Protein AF-A0A1X7TD62-F1 (afdb_monomer_lite)

Secondary structure (DSSP, 8-state):
-HHHHHHHH---HHHHHHHHH-SS--HHHHHHHHHHHHHHHHHHHHHHHT-------------------------------------------

Foldseek 3Di:
DVLVVLLVPDPDPVLSVVSVPDPDHDPVVSVVSVVVVVVVVVVVVVVVVPDDPPPPPPPPPPDDPPDDDDDDDDDDDDDDDDDDDDDDDDDDD

Structure (mmCIF, N/CA/C/O backbone):
data_AF-A0A1X7TD62-F1
#
_entry.id   AF-A0A1X7TD62-F1
#
loop_
_atom_site.group_PDB
_atom_site.id
_atom_site.type_symbol
_atom_site.label_atom_id
_atom_site.label_alt_id
_atom_site.label_comp_id
_atom_site.label_asym_id
_atom_site.label_entity_id
_atom_site.label_seq_id
_atom_site.pdbx_PDB_ins_code
_atom_site.Cartn_x
_atom_site.Cartn_y
_atom_site.Cartn_z
_atom_site.occupancy
_atom_site.B_iso_or_equiv
_atom_site.auth_seq_id
_atom_site.auth_comp_id
_atom_site.auth_asym_id
_atom_site.auth_atom_id
_atom_site.pdbx_PDB_model_num
ATOM 1 N N . MET A 1 1 ? -16.742 -3.983 8.169 1.00 72.56 1 MET A N 1
ATOM 2 C CA . MET A 1 1 ? -17.054 -4.485 6.804 1.00 72.56 1 MET A CA 1
ATOM 3 C C . MET A 1 1 ? -16.423 -3.677 5.658 1.00 72.56 1 MET A C 1
ATOM 5 O O . MET A 1 1 ? -16.528 -4.110 4.518 1.00 72.56 1 MET A O 1
ATOM 9 N N . ILE A 1 2 ? -15.734 -2.551 5.906 1.00 87.62 2 ILE A N 1
ATOM 10 C CA . ILE A 1 2 ? -15.177 -1.711 4.823 1.00 87.62 2 ILE A CA 1
ATOM 11 C C . ILE A 1 2 ? -13.977 -2.332 4.095 1.00 87.62 2 ILE A C 1
ATOM 13 O O . ILE A 1 2 ? -13.795 -2.088 2.907 1.00 87.62 2 ILE A O 1
ATOM 17 N N . ARG A 1 3 ? -13.210 -3.197 4.774 1.00 91.75 3 ARG A N 1
ATOM 18 C CA . ARG A 1 3 ? -12.010 -3.838 4.217 1.00 91.75 3 ARG A CA 1
ATOM 19 C C . ARG A 1 3 ? -12.290 -4.568 2.910 1.00 91.75 3 ARG A C 1
ATOM 21 O O . ARG A 1 3 ? -11.608 -4.310 1.929 1.00 91.75 3 ARG A O 1
ATOM 28 N N . ASN A 1 4 ? -13.320 -5.412 2.876 1.00 90.50 4 ASN A N 1
ATOM 29 C CA . ASN A 1 4 ? -13.631 -6.183 1.674 1.00 90.50 4 ASN A CA 1
ATOM 30 C C . ASN A 1 4 ? -13.957 -5.264 0.496 1.00 90.50 4 ASN A C 1
ATOM 32 O O . ASN A 1 4 ? -13.446 -5.506 -0.585 1.00 90.50 4 ASN A O 1
ATOM 36 N N . ARG A 1 5 ? -14.714 -4.179 0.723 1.00 91.81 5 ARG A N 1
ATOM 37 C CA . ARG A 1 5 ? -15.076 -3.200 -0.317 1.00 91.81 5 ARG A CA 1
ATOM 38 C C . ARG A 1 5 ? -13.860 -2.458 -0.872 1.00 91.81 5 ARG A C 1
ATOM 40 O O . ARG A 1 5 ? -13.765 -2.265 -2.076 1.00 91.81 5 ARG A O 1
ATOM 47 N N . LEU A 1 6 ? -12.929 -2.067 -0.001 1.00 92.62 6 LEU A N 1
ATOM 48 C CA . LEU A 1 6 ? -11.692 -1.398 -0.410 1.00 92.62 6 LEU A CA 1
ATOM 49 C C . LEU A 1 6 ? -10.771 -2.347 -1.181 1.00 92.62 6 LEU A C 1
ATOM 51 O O . LEU A 1 6 ? -10.263 -1.989 -2.233 1.00 92.62 6 LEU A O 1
ATOM 55 N N . VAL A 1 7 ? -10.590 -3.573 -0.689 1.00 92.75 7 VAL A N 1
ATOM 56 C CA . VAL A 1 7 ? -9.697 -4.556 -1.313 1.00 92.75 7 VAL A CA 1
ATOM 57 C C . VAL A 1 7 ? -10.253 -5.037 -2.655 1.00 92.75 7 VAL A C 1
ATOM 59 O O . VAL A 1 7 ? -9.499 -5.112 -3.618 1.00 92.75 7 VAL A O 1
ATOM 62 N N . CYS A 1 8 ? -11.555 -5.331 -2.758 1.00 91.56 8 CYS A N 1
ATOM 63 C CA . CYS A 1 8 ? -12.145 -5.788 -4.020 1.00 91.56 8 CYS A CA 1
ATOM 64 C C . CYS A 1 8 ? -12.296 -4.672 -5.065 1.00 91.56 8 CYS A C 1
ATOM 66 O O . CYS A 1 8 ? -12.395 -4.978 -6.246 1.00 91.56 8 CYS A O 1
ATOM 68 N N . GLY A 1 9 ? -12.320 -3.400 -4.648 1.00 91.38 9 GLY A N 1
ATOM 69 C CA . GLY A 1 9 ? -12.380 -2.247 -5.552 1.00 91.38 9 GLY A CA 1
ATOM 70 C C . GLY A 1 9 ? -11.023 -1.795 -6.103 1.00 91.38 9 GLY A C 1
ATOM 71 O O . GLY A 1 9 ? -10.984 -0.958 -6.999 1.00 91.38 9 GLY A O 1
ATOM 72 N N . VAL A 1 10 ? -9.911 -2.318 -5.581 1.00 93.12 10 VAL A N 1
ATOM 73 C CA . VAL A 1 10 ? -8.552 -1.983 -6.028 1.00 93.12 10 VAL A CA 1
ATOM 74 C C . VAL A 1 10 ? -8.037 -3.100 -6.926 1.00 93.12 10 VAL A C 1
ATOM 76 O O . VAL A 1 10 ? -8.047 -4.250 -6.509 1.00 93.12 10 VAL A O 1
ATOM 79 N N . ASN A 1 11 ? -7.530 -2.792 -8.122 1.00 94.00 11 ASN A N 1
ATOM 80 C CA . ASN A 1 11 ? -7.004 -3.815 -9.043 1.00 94.00 11 ASN A CA 1
ATOM 81 C C . ASN A 1 11 ? -5.561 -4.250 -8.727 1.00 94.00 11 ASN A C 1
ATOM 83 O O . ASN A 1 11 ? -5.168 -5.371 -9.047 1.00 94.00 11 ASN A O 1
ATOM 87 N N . ASP A 1 12 ? -4.771 -3.391 -8.082 1.00 94.12 12 ASP A N 1
ATOM 88 C CA . ASP A 1 12 ? -3.367 -3.668 -7.774 1.00 94.12 12 ASP A CA 1
ATOM 89 C C . ASP A 1 12 ? -3.224 -4.695 -6.635 1.00 94.12 12 ASP A C 1
ATOM 91 O O . ASP A 1 12 ? -3.650 -4.469 -5.498 1.00 94.12 12 ASP A O 1
ATOM 95 N N . ARG A 1 13 ? -2.582 -5.834 -6.925 1.00 94.00 13 ARG A N 1
ATOM 96 C CA . ARG A 1 13 ? -2.387 -6.932 -5.960 1.00 94.00 13 ARG A CA 1
ATOM 97 C C . ARG A 1 13 ? -1.458 -6.572 -4.802 1.00 94.00 13 ARG A C 1
ATOM 99 O O . ARG A 1 13 ? -1.624 -7.100 -3.702 1.00 94.00 13 ARG A O 1
ATOM 106 N N . THR A 1 14 ? -0.494 -5.694 -5.031 1.00 94.62 14 THR A N 1
ATOM 107 C CA . THR A 1 14 ? 0.454 -5.209 -4.024 1.00 94.62 14 THR A CA 1
ATOM 108 C C . THR A 1 14 ? -0.272 -4.338 -3.011 1.00 94.62 14 THR A C 1
ATOM 110 O O . THR A 1 14 ? -0.146 -4.556 -1.802 1.00 94.62 14 THR A O 1
ATOM 113 N N . ILE A 1 15 ? -1.108 -3.418 -3.502 1.00 95.25 15 ILE A N 1
ATOM 114 C CA . ILE A 1 15 ? -1.957 -2.571 -2.661 1.00 95.25 15 ILE A CA 1
ATOM 115 C C . ILE A 1 15 ? -2.980 -3.435 -1.914 1.00 95.25 15 ILE A C 1
ATOM 117 O O . ILE A 1 15 ? -3.080 -3.323 -0.694 1.00 95.25 15 ILE A O 1
ATOM 121 N N . GLN A 1 16 ? -3.673 -4.364 -2.587 1.00 95.50 16 GLN A N 1
ATOM 122 C CA . GLN A 1 16 ? -4.597 -5.306 -1.933 1.00 95.50 16 GLN A CA 1
ATOM 123 C C . GLN A 1 16 ? -3.926 -6.055 -0.775 1.00 95.50 16 GLN A C 1
ATOM 125 O O . GLN A 1 16 ? -4.474 -6.129 0.326 1.00 95.50 16 GLN A O 1
ATOM 130 N N . ARG A 1 17 ? -2.718 -6.587 -1.003 1.00 95.44 17 ARG A N 1
ATOM 131 C CA . ARG A 1 17 ? -1.957 -7.310 0.020 1.00 95.44 17 ARG A CA 1
ATOM 132 C C . ARG A 1 17 ? -1.605 -6.404 1.200 1.00 95.44 17 ARG A C 1
ATOM 134 O O . ARG A 1 17 ? -1.765 -6.831 2.340 1.00 95.44 17 ARG A O 1
ATOM 141 N N . ARG A 1 18 ? -1.171 -5.164 0.950 1.00 94.56 18 ARG A N 1
ATOM 142 C CA . ARG A 1 18 ? -0.881 -4.184 2.010 1.00 94.56 18 ARG A CA 1
ATOM 143 C C . ARG A 1 18 ? -2.124 -3.815 2.819 1.00 94.56 18 ARG A C 1
ATOM 145 O O . ARG A 1 18 ? -2.055 -3.792 4.040 1.00 94.56 18 ARG A O 1
ATOM 152 N N . LEU A 1 19 ? -3.270 -3.614 2.171 1.00 94.81 19 LEU A N 1
ATOM 153 C CA . LEU A 1 19 ? -4.537 -3.327 2.854 1.00 94.81 19 LEU A CA 1
ATOM 154 C C . LEU A 1 19 ? -5.016 -4.497 3.732 1.00 94.81 19 LEU A C 1
ATOM 156 O O . LEU A 1 19 ? -5.600 -4.274 4.792 1.00 94.81 19 LEU A O 1
ATOM 160 N N . LEU A 1 20 ? -4.779 -5.742 3.306 1.00 94.44 20 LEU A N 1
ATOM 161 C CA . LEU A 1 20 ? -5.124 -6.943 4.077 1.00 94.44 20 LEU A CA 1
ATOM 162 C C . LEU A 1 20 ? -4.207 -7.175 5.285 1.00 94.44 20 LEU A C 1
ATOM 164 O O . LEU A 1 20 ? -4.649 -7.779 6.259 1.00 94.44 20 LEU A O 1
ATOM 168 N N . GLN A 1 21 ? -2.959 -6.702 5.231 1.00 93.81 21 GLN A N 1
ATOM 169 C CA . GLN A 1 21 ? -2.015 -6.782 6.352 1.00 93.81 21 GLN A CA 1
ATOM 170 C C . GLN A 1 21 ? -2.386 -5.839 7.503 1.00 93.81 21 GLN A C 1
ATOM 172 O O . GLN A 1 21 ? -1.977 -6.078 8.637 1.00 93.81 21 GLN A O 1
ATOM 177 N N . GLU A 1 22 ? -3.167 -4.791 7.235 1.00 92.56 22 GLU A N 1
ATOM 178 C CA . GLU A 1 22 ? -3.456 -3.772 8.236 1.00 92.56 22 GLU A CA 1
ATOM 179 C C . GLU A 1 22 ? -4.544 -4.217 9.228 1.00 92.56 22 GLU A C 1
ATOM 181 O O . GLU A 1 22 ? -5.698 -4.502 8.862 1.00 92.56 22 GLU A O 1
ATOM 186 N N . SER A 1 23 ? -4.180 -4.245 10.515 1.00 91.12 23 SER A N 1
ATOM 187 C CA . SER A 1 23 ? -5.029 -4.743 11.607 1.00 91.12 23 SER A CA 1
ATOM 188 C C . SER A 1 23 ? -6.295 -3.895 11.775 1.00 91.12 23 SER A C 1
ATOM 190 O O . SER A 1 23 ? -7.413 -4.427 11.774 1.00 91.12 23 SER A O 1
ATOM 192 N N . LYS A 1 24 ? -6.135 -2.567 11.801 1.00 91.31 24 LYS A N 1
ATOM 193 C CA . LYS A 1 24 ? -7.218 -1.580 11.796 1.00 91.31 24 LYS A CA 1
ATOM 194 C C . LYS A 1 24 ? -7.197 -0.791 10.490 1.00 91.31 24 LYS A C 1
ATOM 196 O O . LYS A 1 24 ? -6.407 0.131 10.305 1.00 91.31 24 LYS A O 1
ATOM 201 N N . LEU A 1 25 ? -8.095 -1.162 9.583 1.00 90.62 25 LEU A N 1
ATOM 202 C CA . LEU A 1 25 ? -8.201 -0.522 8.279 1.00 90.62 25 LEU A CA 1
ATOM 203 C C . LEU A 1 25 ? -9.354 0.487 8.267 1.00 90.62 25 LEU A C 1
ATOM 205 O O . LEU A 1 25 ? -10.511 0.077 8.213 1.00 90.62 25 LEU A O 1
ATOM 209 N N . ASP A 1 26 ? -9.006 1.775 8.281 1.00 93.19 26 ASP A N 1
ATOM 210 C CA . ASP A 1 26 ? -9.900 2.922 8.096 1.00 93.19 26 ASP A CA 1
ATOM 211 C C . ASP A 1 26 ? -9.700 3.521 6.691 1.00 93.19 26 ASP A C 1
ATOM 213 O O . ASP A 1 26 ? -8.686 3.285 6.033 1.00 93.19 26 ASP A O 1
ATOM 217 N N . TYR A 1 27 ? -10.640 4.346 6.220 1.00 92.25 27 TYR A N 1
ATOM 218 C CA . TYR A 1 27 ? -10.537 4.977 4.894 1.00 92.25 27 TYR A CA 1
ATOM 219 C C . TYR A 1 27 ? -9.254 5.800 4.718 1.00 92.25 27 TYR A C 1
ATOM 221 O O . TYR A 1 27 ? -8.585 5.696 3.693 1.00 92.25 27 TYR A O 1
ATOM 229 N N . LYS A 1 28 ? -8.879 6.586 5.734 1.00 94.12 28 LYS A N 1
ATOM 230 C CA . LYS A 1 28 ? -7.675 7.426 5.692 1.00 94.12 28 LYS A CA 1
ATOM 231 C C . LYS A 1 28 ? -6.395 6.594 5.632 1.00 94.12 28 LYS A C 1
ATOM 233 O O . LYS A 1 28 ? -5.474 6.948 4.901 1.00 94.12 28 LYS A O 1
ATOM 238 N N . 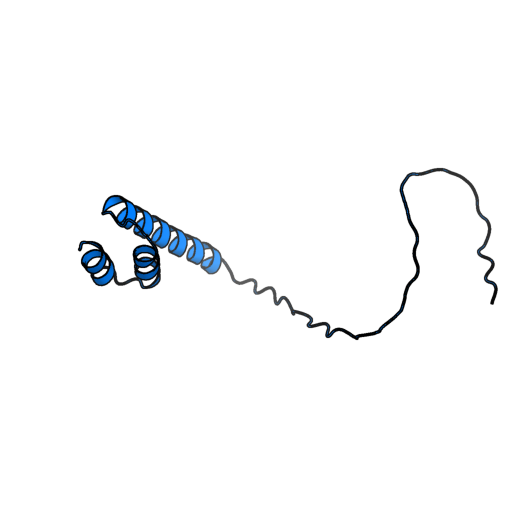THR A 1 29 ? -6.326 5.494 6.384 1.00 94.44 29 THR A N 1
ATOM 239 C CA . THR A 1 29 ? -5.143 4.623 6.367 1.00 94.44 29 THR A CA 1
ATOM 240 C C . THR A 1 29 ? -5.046 3.874 5.046 1.00 94.44 29 THR A C 1
ATOM 242 O O . THR A 1 29 ? -3.974 3.853 4.450 1.00 94.44 29 THR A O 1
ATOM 245 N N . ALA A 1 30 ? -6.166 3.370 4.522 1.00 94.69 30 ALA A N 1
ATOM 246 C CA . ALA A 1 30 ? -6.217 2.745 3.206 1.00 94.69 30 ALA A CA 1
ATOM 247 C C . ALA A 1 30 ? -5.766 3.691 2.081 1.00 94.69 30 ALA A C 1
ATOM 249 O O . ALA A 1 30 ? -4.949 3.303 1.247 1.00 94.69 30 ALA A O 1
ATOM 250 N N . TYR A 1 31 ? -6.254 4.937 2.092 1.00 95.12 31 TYR A N 1
ATOM 251 C CA . TYR A 1 31 ? -5.851 5.969 1.136 1.00 95.12 31 TYR A CA 1
ATOM 252 C C . TYR A 1 31 ? -4.341 6.227 1.189 1.00 95.12 31 TYR A C 1
ATOM 254 O O . TYR A 1 31 ? -3.660 6.151 0.169 1.00 95.12 31 TYR A O 1
ATOM 262 N N . ASN A 1 32 ? -3.796 6.445 2.388 1.00 95.94 32 ASN A N 1
ATOM 263 C CA . ASN A 1 32 ? -2.366 6.687 2.566 1.00 95.94 32 ASN A CA 1
ATOM 264 C C . ASN A 1 32 ? -1.510 5.501 2.098 1.00 95.94 32 ASN A C 1
ATOM 266 O O . ASN A 1 32 ? -0.493 5.708 1.440 1.00 95.94 32 ASN A O 1
ATOM 270 N N . ILE A 1 33 ? -1.924 4.266 2.405 1.00 95.44 33 ILE A N 1
ATOM 271 C CA . ILE A 1 33 ? -1.235 3.046 1.960 1.00 95.44 33 ILE A CA 1
ATOM 272 C C . ILE A 1 33 ? -1.223 2.963 0.433 1.00 95.44 33 ILE A C 1
ATOM 274 O O . ILE A 1 33 ? -0.177 2.671 -0.148 1.00 95.44 33 ILE A O 1
ATOM 278 N N . ALA A 1 34 ? -2.357 3.226 -0.220 1.00 94.94 34 ALA A N 1
ATOM 279 C CA . ALA A 1 34 ? -2.459 3.177 -1.674 1.00 94.94 34 ALA A CA 1
ATOM 280 C C . ALA A 1 34 ? -1.535 4.209 -2.337 1.00 94.94 34 ALA A C 1
ATOM 282 O O . ALA A 1 34 ? -0.706 3.826 -3.159 1.00 94.94 34 ALA A O 1
ATOM 283 N N . ILE A 1 35 ? -1.600 5.477 -1.910 1.00 96.31 35 ILE A N 1
ATOM 284 C CA . ILE A 1 35 ? -0.760 6.561 -2.447 1.00 96.31 35 ILE A CA 1
ATOM 285 C C . ILE A 1 35 ? 0.727 6.277 -2.230 1.00 96.31 35 ILE A C 1
ATOM 287 O O . ILE A 1 35 ? 1.525 6.418 -3.158 1.00 96.31 35 ILE A O 1
ATOM 291 N N . 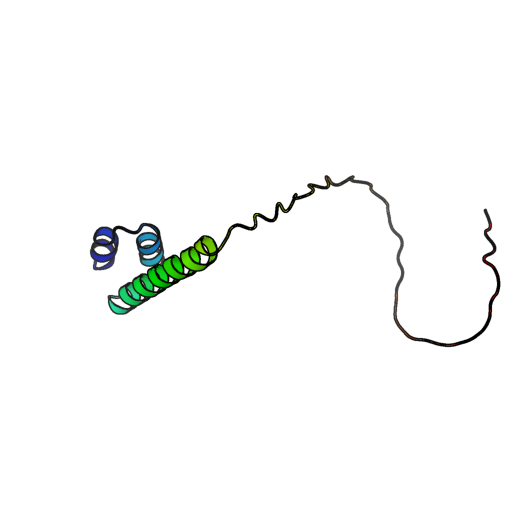ALA A 1 36 ? 1.114 5.846 -1.027 1.00 94.94 36 ALA A N 1
ATOM 292 C CA . ALA A 1 36 ? 2.507 5.531 -0.725 1.00 94.94 36 ALA A CA 1
ATOM 293 C C . ALA A 1 36 ? 3.024 4.366 -1.579 1.00 94.94 36 ALA A C 1
ATOM 295 O O . ALA A 1 36 ? 4.133 4.428 -2.105 1.00 94.94 36 ALA A O 1
ATOM 296 N N . THR A 1 37 ? 2.210 3.321 -1.749 1.00 94.81 37 THR A N 1
ATOM 297 C CA . THR A 1 37 ? 2.579 2.146 -2.549 1.00 94.81 37 THR A CA 1
ATOM 298 C C . THR A 1 37 ? 2.690 2.498 -4.030 1.00 94.81 37 THR A C 1
ATOM 300 O O . THR A 1 37 ? 3.667 2.124 -4.674 1.00 94.81 37 THR A O 1
ATOM 303 N N . GLU A 1 38 ? 1.735 3.258 -4.567 1.00 92.38 38 GLU A N 1
ATOM 304 C CA . GLU A 1 38 ? 1.755 3.698 -5.963 1.00 92.38 38 GLU A CA 1
ATOM 305 C C . GLU A 1 38 ? 2.962 4.606 -6.249 1.00 92.38 38 GLU A C 1
ATOM 307 O O . GLU A 1 38 ? 3.674 4.404 -7.233 1.00 92.38 38 GLU A O 1
ATOM 312 N N . SER A 1 39 ? 3.242 5.560 -5.357 1.00 91.88 39 SER A N 1
ATOM 313 C CA . SER A 1 39 ? 4.388 6.470 -5.483 1.00 91.88 39 SER A CA 1
ATOM 314 C C . SER A 1 39 ? 5.714 5.713 -5.424 1.00 91.88 39 SER A C 1
ATOM 316 O O . SER A 1 39 ? 6.599 5.945 -6.243 1.00 91.88 39 SER A O 1
ATOM 318 N N . ALA A 1 40 ? 5.846 4.760 -4.496 1.00 88.88 40 ALA A N 1
ATOM 319 C CA . ALA A 1 40 ? 7.036 3.920 -4.393 1.00 88.88 40 ALA A CA 1
ATOM 320 C C . ALA A 1 40 ? 7.245 3.060 -5.649 1.00 88.88 40 ALA A C 1
ATOM 322 O O . ALA A 1 40 ? 8.374 2.935 -6.120 1.00 88.88 40 ALA A O 1
ATOM 323 N N . SER A 1 41 ? 6.169 2.501 -6.215 1.00 86.56 41 SER A N 1
ATOM 324 C CA . SER A 1 41 ? 6.248 1.709 -7.445 1.00 86.56 41 SER A CA 1
ATOM 325 C C . SER A 1 41 ? 6.683 2.551 -8.644 1.00 86.56 41 SER A C 1
ATOM 327 O O . SER A 1 41 ? 7.518 2.096 -9.421 1.00 86.56 41 SER A O 1
ATOM 329 N N . LYS A 1 42 ? 6.145 3.768 -8.797 1.00 84.44 42 LYS A N 1
ATOM 330 C CA . LYS A 1 42 ? 6.525 4.689 -9.882 1.00 84.44 42 LYS A CA 1
ATOM 331 C C . LYS A 1 42 ? 7.989 5.105 -9.765 1.00 84.44 42 LYS A C 1
ATOM 333 O O . LYS A 1 42 ? 8.751 4.905 -10.702 1.00 84.44 42 LYS A O 1
ATOM 338 N N . ASN A 1 43 ? 8.402 5.538 -8.574 1.00 79.75 43 ASN A N 1
ATOM 339 C CA . ASN A 1 43 ? 9.785 5.936 -8.326 1.00 79.75 43 ASN A CA 1
ATOM 340 C C . ASN A 1 43 ? 10.771 4.792 -8.608 1.00 79.75 43 ASN A C 1
ATOM 342 O O . ASN A 1 43 ? 11.811 5.022 -9.209 1.00 79.75 43 ASN A O 1
ATOM 346 N N . ALA A 1 44 ? 10.457 3.552 -8.209 1.00 75.50 44 ALA A N 1
ATOM 347 C CA . ALA A 1 44 ? 11.314 2.402 -8.497 1.00 75.50 44 ALA A CA 1
ATOM 348 C C . ALA A 1 44 ? 11.487 2.176 -10.007 1.00 75.50 44 ALA A C 1
ATOM 350 O O . ALA A 1 44 ? 12.606 1.945 -10.461 1.00 75.50 44 ALA A O 1
ATOM 351 N N . LEU A 1 45 ? 10.405 2.273 -10.785 1.00 76.69 45 LEU A N 1
ATOM 352 C CA . LEU A 1 45 ? 10.472 2.153 -12.241 1.00 76.69 45 LEU A CA 1
ATOM 353 C C . LEU A 1 45 ? 11.339 3.248 -12.863 1.00 76.69 45 LEU A C 1
ATOM 355 O O . LEU A 1 45 ? 12.116 2.932 -13.758 1.00 76.69 45 LEU A O 1
ATOM 359 N N . ASP A 1 46 ? 11.282 4.480 -12.357 1.00 72.25 46 ASP A N 1
ATOM 360 C CA . ASP A 1 46 ? 12.120 5.579 -12.849 1.00 72.25 46 ASP A CA 1
ATOM 361 C C . ASP A 1 46 ? 13.622 5.293 -12.653 1.00 72.25 46 ASP A C 1
ATOM 363 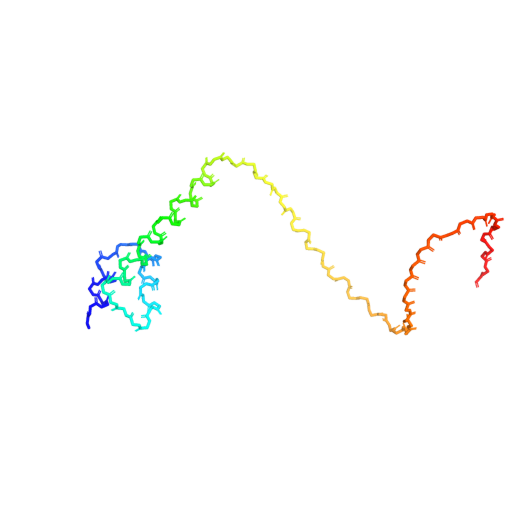O O . ASP A 1 46 ? 14.425 5.559 -13.548 1.00 72.25 46 ASP A O 1
ATOM 367 N N . PHE A 1 47 ? 14.014 4.662 -11.537 1.00 71.38 47 PHE A N 1
ATOM 368 C CA . PHE A 1 47 ? 15.403 4.228 -11.325 1.00 71.38 47 PHE A CA 1
ATOM 369 C C . PHE A 1 47 ? 15.843 3.132 -12.306 1.00 71.38 47 PHE A C 1
ATOM 371 O O . PHE A 1 47 ? 16.983 3.147 -12.768 1.00 71.38 47 PHE A O 1
ATOM 378 N N . PHE A 1 48 ? 14.967 2.179 -12.633 1.00 69.75 48 PHE A N 1
ATOM 379 C CA . PHE A 1 48 ? 15.301 1.084 -13.554 1.00 69.75 48 PHE A CA 1
ATOM 380 C C . PHE A 1 48 ? 15.194 1.482 -15.034 1.00 69.75 48 PHE A C 1
ATOM 382 O O . PHE A 1 48 ? 15.914 0.932 -15.867 1.00 69.75 48 PHE A O 1
ATOM 389 N N . ALA A 1 49 ? 14.340 2.449 -15.371 1.00 67.69 49 ALA A N 1
ATOM 390 C CA . ALA A 1 49 ? 14.185 2.970 -16.726 1.00 67.69 49 ALA A CA 1
ATOM 391 C C . ALA A 1 49 ? 15.389 3.823 -17.176 1.00 67.69 49 ALA A C 1
ATOM 393 O O . ALA A 1 49 ? 15.634 3.951 -18.373 1.00 67.69 49 ALA A O 1
ATOM 394 N N . GLY A 1 50 ? 16.165 4.366 -16.229 1.00 63.41 50 GLY A N 1
ATOM 395 C CA . GLY A 1 50 ? 17.292 5.274 -16.473 1.00 63.41 50 GLY A CA 1
ATOM 396 C C . GLY A 1 50 ? 18.602 4.655 -16.980 1.00 63.41 50 GLY A C 1
ATOM 397 O O . GLY A 1 50 ? 19.546 5.401 -17.226 1.00 63.41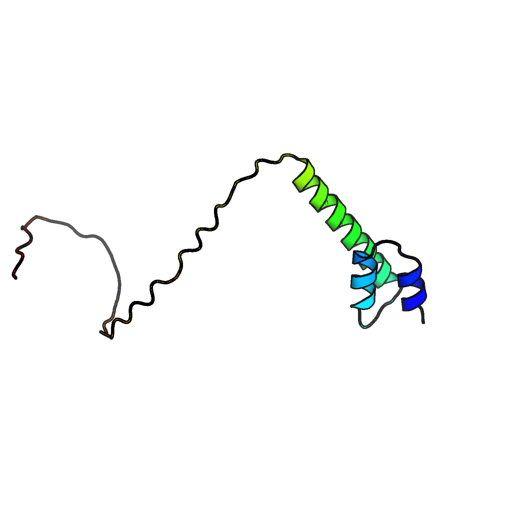 50 GLY A O 1
ATOM 398 N N . GLY A 1 51 ? 18.697 3.335 -17.174 1.00 57.75 51 GLY A N 1
ATOM 399 C CA . GLY A 1 51 ? 19.842 2.730 -17.864 1.00 57.75 51 GLY A CA 1
ATOM 400 C C . GLY A 1 51 ? 20.382 1.469 -17.202 1.00 57.75 51 GLY A C 1
ATOM 401 O O . GLY A 1 51 ? 21.020 1.493 -16.153 1.00 57.75 51 GLY A O 1
ATOM 402 N N . THR A 1 52 ? 20.192 0.346 -17.884 1.00 62.47 52 THR A N 1
ATOM 403 C CA . THR A 1 52 ? 20.875 -0.912 -17.611 1.00 62.47 52 THR A CA 1
ATOM 404 C C . THR A 1 52 ? 22.363 -0.795 -17.956 1.00 62.47 52 THR A C 1
ATOM 406 O O . THR A 1 52 ? 22.763 -1.052 -19.090 1.00 62.47 52 THR A O 1
ATOM 409 N N . THR A 1 53 ? 23.216 -0.505 -16.978 1.00 59.19 53 THR A N 1
ATOM 410 C CA . THR A 1 53 ? 24.532 -1.154 -16.934 1.00 59.19 53 THR A CA 1
ATOM 411 C C . THR A 1 53 ? 24.403 -2.355 -16.013 1.00 59.19 53 THR A C 1
ATOM 413 O O . THR A 1 53 ? 24.636 -2.301 -14.807 1.00 59.19 53 THR A O 1
ATOM 416 N N . THR A 1 54 ? 23.957 -3.464 -16.605 1.00 64.44 54 THR A N 1
ATOM 417 C CA . THR A 1 54 ? 23.997 -4.799 -16.008 1.00 64.44 54 THR A CA 1
ATOM 418 C C . THR A 1 54 ? 25.418 -5.067 -15.521 1.00 64.44 54 THR A C 1
ATOM 420 O O . THR A 1 54 ? 26.285 -5.500 -16.276 1.00 64.44 54 THR A O 1
ATOM 423 N N . THR A 1 55 ? 25.674 -4.798 -14.243 1.00 62.34 55 THR A N 1
ATOM 424 C CA . THR A 1 55 ? 26.881 -5.268 -13.577 1.00 62.34 55 THR A CA 1
ATOM 425 C C . THR A 1 55 ? 26.605 -6.720 -13.228 1.00 62.34 55 THR A C 1
ATOM 427 O O . THR A 1 55 ? 25.894 -7.025 -12.273 1.00 62.34 55 THR A O 1
ATOM 430 N N . HIS A 1 56 ? 27.112 -7.626 -14.063 1.00 58.75 56 HIS A N 1
ATOM 431 C CA . HIS A 1 56 ? 27.154 -9.057 -13.790 1.00 58.75 56 HIS A CA 1
ATOM 432 C C . HIS A 1 56 ? 27.978 -9.292 -12.513 1.00 58.75 56 HIS A C 1
ATOM 434 O O . HIS A 1 56 ? 29.183 -9.532 -12.561 1.00 58.75 56 HIS A O 1
ATOM 440 N N . VAL A 1 57 ? 27.343 -9.239 -11.342 1.00 66.12 57 VAL A N 1
ATOM 441 C CA . VAL A 1 57 ? 27.936 -9.773 -10.115 1.00 66.12 57 VAL A CA 1
ATOM 442 C C . VAL A 1 57 ? 27.889 -11.292 -10.212 1.00 66.12 57 VAL A C 1
ATOM 444 O O . VAL A 1 57 ? 26.894 -11.940 -9.889 1.00 66.12 57 VAL A O 1
ATOM 447 N N . LYS A 1 58 ? 28.978 -11.879 -10.717 1.00 60.62 58 LYS A N 1
ATOM 448 C CA . LYS A 1 58 ? 29.233 -13.314 -10.609 1.00 60.62 58 LYS A CA 1
ATOM 449 C C . LYS A 1 58 ? 29.315 -13.640 -9.120 1.00 60.62 58 LYS A C 1
ATOM 451 O O . LYS A 1 58 ? 30.344 -13.413 -8.490 1.00 60.62 58 LYS A O 1
ATOM 456 N N . ILE A 1 59 ? 28.229 -14.165 -8.557 1.00 64.56 59 ILE A N 1
ATOM 457 C CA . ILE A 1 59 ? 28.254 -14.801 -7.241 1.00 64.56 59 ILE A CA 1
ATOM 458 C C . ILE A 1 59 ? 29.163 -16.020 -7.391 1.00 64.56 59 ILE A C 1
ATOM 460 O O . ILE A 1 59 ? 28.757 -17.069 -7.892 1.00 64.56 59 ILE A O 1
ATOM 464 N N . LEU A 1 60 ? 30.427 -15.866 -7.004 1.00 60.41 60 LEU A N 1
ATOM 465 C CA . LEU A 1 60 ? 31.309 -16.993 -6.767 1.00 60.41 60 LEU A CA 1
ATOM 466 C C . LEU A 1 60 ? 30.729 -17.728 -5.556 1.00 60.41 60 LEU A C 1
ATOM 468 O O . LEU A 1 60 ? 30.961 -17.344 -4.415 1.00 60.41 60 LEU A O 1
ATOM 472 N N . ARG A 1 61 ? 29.941 -18.781 -5.803 1.00 59.59 61 ARG A N 1
ATOM 473 C CA . ARG A 1 61 ? 29.765 -19.855 -4.823 1.00 59.59 61 ARG A CA 1
ATOM 474 C C . ARG A 1 61 ? 31.145 -20.479 -4.624 1.00 59.59 61 ARG A C 1
ATOM 476 O O . ARG A 1 61 ? 31.488 -21.450 -5.292 1.00 59.59 61 ARG A O 1
ATOM 483 N N . SER A 1 62 ? 31.954 -19.910 -3.737 1.00 53.69 62 SER A N 1
ATOM 484 C CA . SER A 1 62 ? 33.011 -20.672 -3.093 1.00 53.69 62 SER A CA 1
ATOM 485 C C . SER A 1 62 ? 32.303 -21.696 -2.213 1.00 53.69 62 SER A C 1
ATOM 487 O O . SER A 1 62 ? 31.785 -21.393 -1.140 1.00 53.69 62 SER A O 1
ATOM 489 N N . GLY A 1 63 ? 32.199 -22.921 -2.728 1.00 51.97 63 GLY A N 1
ATOM 490 C CA . GLY A 1 63 ? 31.953 -24.069 -1.875 1.00 51.97 63 GLY A CA 1
ATOM 491 C C . GLY A 1 63 ? 32.991 -24.052 -0.759 1.00 51.97 63 GLY A C 1
ATOM 492 O O . GLY A 1 63 ? 34.178 -23.873 -1.024 1.00 51.97 63 GLY A O 1
ATOM 493 N N . LEU A 1 64 ? 32.529 -24.187 0.481 1.00 57.31 64 LEU A N 1
ATOM 494 C CA . LEU A 1 64 ? 33.379 -24.515 1.617 1.00 57.31 64 LEU A CA 1
ATOM 495 C C . LEU A 1 64 ? 34.259 -25.721 1.246 1.00 57.31 64 LEU A C 1
ATOM 497 O O . LEU A 1 64 ? 33.708 -26.789 0.967 1.00 57.31 64 LEU A O 1
ATOM 501 N N . PRO A 1 65 ? 35.592 -25.640 1.355 1.00 49.81 65 PRO A N 1
ATOM 502 C CA . PRO A 1 65 ? 36.359 -26.778 1.805 1.00 49.81 65 PRO A CA 1
ATOM 503 C C . PRO A 1 65 ? 36.188 -26.839 3.323 1.00 49.81 65 PRO A C 1
ATOM 505 O O . PRO A 1 65 ? 36.680 -25.992 4.068 1.00 49.81 65 PRO A O 1
ATOM 508 N N . SER A 1 66 ? 35.453 -27.848 3.779 1.00 54.56 66 SER A N 1
ATOM 509 C CA . SER A 1 66 ? 35.507 -28.295 5.165 1.00 54.56 66 SER A CA 1
ATOM 510 C C . SER A 1 66 ? 36.914 -28.840 5.417 1.00 54.56 66 SER A C 1
ATOM 512 O O . SER A 1 66 ? 37.199 -29.986 5.082 1.00 54.56 66 SER A O 1
ATOM 514 N N . HIS A 1 67 ? 37.812 -28.013 5.955 1.00 54.81 67 HIS A N 1
ATOM 515 C CA . HIS A 1 67 ? 39.080 -28.480 6.503 1.00 54.81 67 HIS A CA 1
ATOM 516 C C . HIS A 1 67 ? 39.059 -28.236 8.006 1.00 54.81 67 HIS A C 1
ATOM 518 O O . HIS A 1 67 ? 39.212 -27.117 8.492 1.00 54.81 67 HIS A O 1
ATOM 524 N N . SER A 1 68 ? 38.818 -29.309 8.754 1.00 52.66 68 SER A N 1
ATOM 525 C CA . SER A 1 68 ? 38.979 -29.323 10.199 1.00 52.66 68 SER A CA 1
ATOM 526 C C . SER A 1 68 ? 40.443 -29.027 10.524 1.00 52.66 68 SER A C 1
ATOM 528 O O . SER A 1 68 ? 41.323 -29.792 10.136 1.00 52.66 68 SER A O 1
ATOM 530 N N . HIS A 1 69 ? 40.718 -27.938 11.238 1.00 53.84 69 HIS A N 1
ATOM 531 C CA . HIS A 1 69 ? 41.982 -27.784 11.948 1.00 53.84 69 HIS A CA 1
ATOM 532 C C . HIS A 1 69 ? 41.701 -27.316 13.373 1.00 53.84 69 HIS A C 1
ATOM 534 O O . HIS A 1 69 ? 41.105 -26.264 13.607 1.00 53.84 69 HIS A O 1
ATOM 540 N N . LYS A 1 70 ? 42.079 -28.165 14.332 1.00 47.47 70 LYS A N 1
ATOM 541 C CA . LYS A 1 70 ? 41.984 -27.903 15.767 1.00 47.47 70 LYS A CA 1
ATOM 542 C C . LYS A 1 70 ? 42.958 -26.788 16.173 1.00 47.47 70 LYS A C 1
ATOM 544 O O . LYS A 1 70 ? 44.107 -26.803 15.749 1.00 47.47 70 LYS A O 1
ATOM 549 N N . GLN A 1 71 ? 42.424 -25.889 17.004 1.00 52.09 71 GLN A N 1
ATOM 550 C CA . GLN A 1 71 ? 42.998 -25.165 18.150 1.00 52.09 71 GLN A CA 1
ATOM 551 C C . GLN A 1 71 ? 44.467 -24.706 18.089 1.00 52.09 71 GLN A C 1
ATOM 553 O O . GLN A 1 71 ? 45.361 -25.534 18.197 1.00 52.09 71 GLN A O 1
ATOM 558 N N . HIS A 1 72 ? 44.700 -23.391 18.197 1.00 42.47 72 HIS A N 1
ATOM 559 C CA . HIS A 1 72 ? 45.393 -22.874 19.383 1.00 42.47 72 HIS A CA 1
ATOM 560 C C . HIS A 1 72 ? 45.086 -21.393 19.658 1.00 42.47 72 HIS A C 1
ATOM 562 O O . HIS A 1 72 ? 44.914 -20.577 18.759 1.00 42.47 72 HIS A O 1
ATOM 568 N N . SER A 1 73 ? 44.987 -21.111 20.951 1.00 42.62 73 SER A N 1
ATOM 569 C CA . SER A 1 73 ? 44.769 -19.835 21.627 1.00 42.62 73 SER A CA 1
ATOM 570 C C . SER A 1 73 ? 45.926 -18.845 21.433 1.00 42.62 73 SER A C 1
ATOM 572 O O . SER A 1 73 ? 47.072 -19.294 21.387 1.00 42.62 73 SER A O 1
ATOM 574 N N . SER A 1 74 ? 45.611 -17.535 21.406 1.00 50.16 74 SER A N 1
ATO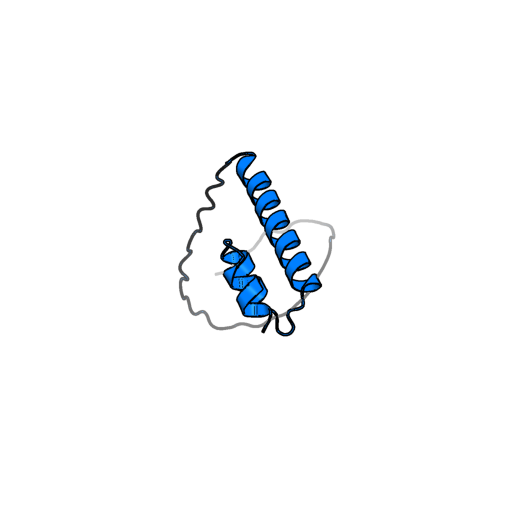M 575 C CA . SER A 1 74 ? 46.298 -16.358 22.023 1.00 50.16 74 SER A CA 1
ATOM 576 C C . SER A 1 74 ? 45.927 -15.089 21.225 1.00 50.16 74 SER A C 1
ATOM 578 O O . SER A 1 74 ? 46.151 -15.048 20.022 1.00 50.16 74 SER A O 1
ATOM 580 N N . GLN A 1 75 ? 45.134 -14.145 21.758 1.00 51.25 75 GLN A N 1
ATOM 581 C CA . GLN A 1 75 ? 45.584 -12.887 22.405 1.00 51.25 75 GLN A CA 1
ATOM 582 C C . GLN A 1 75 ? 46.715 -12.152 21.645 1.00 51.25 75 GLN A C 1
ATOM 584 O O . GLN A 1 75 ? 47.684 -12.790 21.274 1.00 51.25 75 GLN A O 1
ATOM 589 N N . THR A 1 76 ? 46.790 -10.832 21.438 1.00 34.84 76 THR A N 1
ATOM 590 C CA . THR A 1 76 ? 46.042 -9.631 21.853 1.00 34.84 76 THR A CA 1
ATOM 591 C C . THR A 1 76 ? 46.831 -8.425 21.271 1.00 34.84 76 THR A C 1
ATOM 593 O O . THR A 1 76 ? 48.050 -8.488 21.169 1.00 34.84 76 THR A O 1
ATOM 596 N N . THR A 1 77 ? 46.123 -7.352 20.890 1.00 41.22 77 THR A N 1
ATOM 597 C CA . THR A 1 77 ? 46.510 -5.909 20.887 1.00 41.22 77 THR A CA 1
ATOM 598 C C . THR A 1 77 ? 47.645 -5.288 20.036 1.00 41.22 77 THR A C 1
ATOM 600 O O . THR A 1 77 ? 48.823 -5.549 20.222 1.00 41.22 77 THR A O 1
ATOM 603 N N . THR A 1 78 ? 47.208 -4.282 19.256 1.00 34.66 78 THR A N 1
ATOM 604 C CA . THR A 1 78 ? 47.625 -2.853 19.192 1.00 34.66 78 THR A CA 1
ATOM 605 C C . THR A 1 78 ? 49.052 -2.394 18.836 1.00 34.66 78 THR A C 1
ATOM 607 O O . THR A 1 78 ? 50.000 -2.645 19.565 1.00 34.66 78 THR A O 1
ATOM 610 N N . ALA A 1 79 ? 49.051 -1.446 17.882 1.00 34.34 79 ALA A N 1
ATOM 611 C CA . ALA A 1 79 ? 49.710 -0.125 17.898 1.00 34.34 79 ALA A CA 1
ATOM 612 C C . ALA A 1 79 ? 51.134 0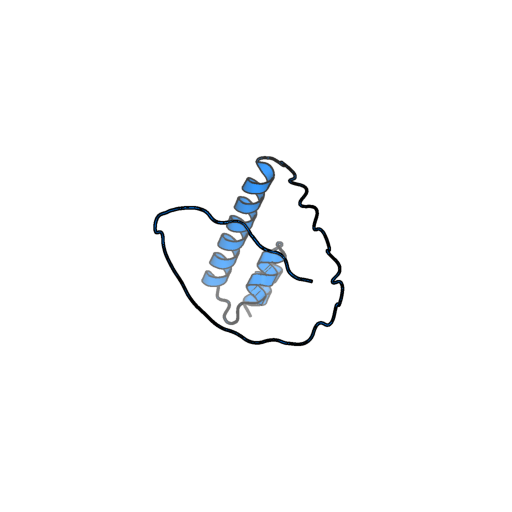.060 17.316 1.00 34.34 79 ALA A C 1
ATOM 614 O O . ALA A 1 79 ? 52.117 -0.468 17.809 1.00 34.34 79 ALA A O 1
ATOM 615 N N . THR A 1 80 ? 51.175 0.976 16.335 1.00 34.34 80 THR A N 1
ATOM 616 C CA . THR A 1 80 ? 52.039 2.174 16.259 1.00 34.34 80 THR A CA 1
ATOM 617 C C . THR A 1 80 ? 53.555 2.021 16.061 1.00 34.34 80 THR A C 1
ATOM 619 O O . THR A 1 80 ? 54.297 1.643 16.953 1.00 34.34 80 THR A O 1
ATOM 622 N N . THR A 1 81 ? 53.983 2.476 14.876 1.00 39.69 81 THR A N 1
ATOM 623 C CA . THR A 1 81 ? 55.181 3.273 14.547 1.00 39.69 81 THR A CA 1
ATOM 624 C C . THR A 1 81 ? 56.304 3.341 15.585 1.00 39.69 81 THR A C 1
ATOM 626 O O . THR A 1 81 ? 56.145 4.035 16.584 1.00 39.69 81 THR A O 1
ATOM 629 N N . GLN A 1 82 ? 57.486 2.807 15.241 1.00 40.09 82 GLN A N 1
ATOM 630 C CA . GLN A 1 82 ? 58.789 3.445 15.499 1.00 40.09 82 GLN A CA 1
ATOM 631 C C . GLN A 1 82 ? 59.956 2.718 14.794 1.00 40.09 82 GLN A C 1
ATOM 633 O O . GLN A 1 82 ? 60.145 1.522 14.950 1.00 40.09 82 GLN A O 1
ATOM 638 N N . SER A 1 83 ? 60.698 3.499 14.000 1.00 39.31 83 SER A N 1
ATOM 639 C CA . SER A 1 83 ? 62.164 3.593 13.879 1.00 39.31 83 SER A CA 1
ATOM 640 C C . SER A 1 83 ? 63.084 2.351 13.963 1.00 39.31 83 SER A C 1
ATOM 642 O O . SER A 1 83 ? 63.093 1.606 14.935 1.00 39.31 83 SER A O 1
ATOM 644 N N . SER A 1 84 ? 64.052 2.364 13.032 1.00 42.81 84 SER A N 1
ATOM 645 C CA . SER A 1 84 ? 65.460 1.905 13.111 1.00 42.81 84 SER A CA 1
ATOM 646 C C . SER A 1 84 ? 65.843 0.419 12.939 1.00 42.81 84 SER A C 1
ATOM 648 O O . SER A 1 84 ? 65.807 -0.362 13.878 1.00 42.81 84 SER A O 1
ATOM 650 N N . ALA A 1 85 ? 66.434 0.177 11.754 1.00 44.53 85 ALA A N 1
ATOM 651 C CA . ALA A 1 85 ? 67.571 -0.697 11.404 1.00 44.53 85 ALA A CA 1
ATOM 652 C C . ALA A 1 85 ? 67.398 -2.240 11.320 1.00 44.53 85 ALA A C 1
ATOM 654 O O . ALA A 1 85 ? 66.557 -2.815 12.002 1.00 44.53 85 ALA A O 1
ATOM 655 N N . PRO A 1 86 ? 68.165 -2.914 10.425 1.00 52.16 86 PRO A N 1
ATOM 656 C CA . PRO A 1 86 ? 67.781 -4.182 9.800 1.00 52.16 86 PRO A CA 1
ATOM 657 C C . PRO A 1 86 ? 68.570 -5.383 10.342 1.00 52.16 86 PRO A C 1
ATOM 659 O O . PRO A 1 86 ? 69.779 -5.288 10.544 1.00 52.16 86 PRO A O 1
ATOM 662 N N . THR A 1 87 ? 67.941 -6.550 10.505 1.00 54.47 87 THR A N 1
ATOM 663 C CA . THR A 1 87 ? 68.660 -7.838 10.571 1.00 54.47 87 THR A CA 1
ATOM 664 C C . THR A 1 87 ? 67.759 -8.979 10.081 1.00 54.47 87 THR A C 1
ATOM 666 O O . THR A 1 87 ? 66.600 -9.082 10.472 1.00 54.47 87 THR A O 1
ATOM 669 N N . GLU A 1 88 ? 68.323 -9.774 9.174 1.00 51.22 88 GLU A N 1
ATOM 670 C CA . GLU A 1 88 ? 67.779 -10.876 8.365 1.00 51.22 88 GLU A CA 1
ATOM 671 C C . GLU A 1 88 ? 66.911 -11.927 9.101 1.00 51.22 88 GLU A C 1
ATOM 673 O O . GLU A 1 88 ? 67.169 -12.241 10.267 1.00 51.22 88 GLU A O 1
ATOM 678 N N . PRO A 1 89 ? 65.937 -12.565 8.414 1.00 50.91 89 PRO A N 1
ATOM 679 C CA . PRO A 1 89 ? 65.140 -13.649 8.977 1.00 50.91 89 PRO A CA 1
ATOM 680 C C . PRO A 1 89 ? 65.883 -14.993 8.901 1.00 50.91 89 PRO A C 1
ATOM 682 O O . PRO A 1 89 ? 66.017 -15.604 7.841 1.00 50.91 89 PRO A O 1
ATOM 685 N N . ILE A 1 90 ? 66.321 -15.500 10.052 1.00 42.00 90 ILE A N 1
ATOM 686 C CA . ILE A 1 90 ? 66.845 -16.864 10.180 1.00 42.00 90 ILE A CA 1
ATOM 687 C C . ILE A 1 90 ? 65.664 -17.842 10.252 1.00 42.00 90 ILE A C 1
ATOM 689 O O . ILE A 1 90 ? 64.919 -17.873 11.231 1.00 42.00 90 ILE A O 1
ATOM 693 N N . CYS A 1 91 ? 65.501 -18.656 9.207 1.00 44.22 91 CYS A N 1
ATOM 694 C CA . CYS A 1 91 ? 64.626 -19.827 9.212 1.00 44.22 91 CYS A CA 1
ATOM 695 C C . CYS A 1 91 ? 65.334 -21.014 9.879 1.00 44.22 91 CYS A C 1
ATOM 697 O O . CYS A 1 91 ? 66.421 -21.403 9.450 1.00 44.22 91 CYS A O 1
ATOM 699 N N . HIS A 1 92 ? 64.680 -21.658 10.848 1.00 50.72 92 HIS A N 1
ATOM 700 C CA . HIS A 1 92 ? 65.057 -22.990 11.317 1.00 50.72 92 HIS A CA 1
ATOM 701 C C . HIS A 1 92 ? 63.864 -23.953 11.242 1.00 50.72 92 HIS A C 1
ATOM 703 O O . HIS A 1 92 ? 62.869 -23.767 11.931 1.00 50.72 92 HIS A O 1
ATOM 709 N N . ARG A 1 93 ? 64.046 -24.919 10.330 1.00 44.62 93 ARG A N 1
ATOM 710 C CA . ARG A 1 93 ? 63.620 -26.329 10.264 1.00 44.62 93 ARG A CA 1
ATOM 711 C C . ARG A 1 93 ? 62.316 -26.772 10.929 1.00 44.62 93 ARG A C 1
ATOM 713 O O . ARG A 1 93 ? 62.261 -26.808 12.174 1.00 44.62 93 ARG A O 1
#

Radius of gyration: 30.18 Å; chains: 1; bounding box: 86×37×40 Å

Sequence (93 aa):
MIRNRLVCGVNDRTIQRRLLQESKLDYKTAYNIAIATESASKNALDFFAGGTTTTHVKILRSGLPSHSHKQHSSQTTTATTQSSAPTEPICHR

pLDDT: mean 71.24, std 21.19, range [34.34, 96.31]

Organism: Amphimedon queenslandica (NCBI:txid400682)